Protein AF-A0A1G7F6A4-F1 (afdb_monomer_lite)

Structure (mmCIF, N/CA/C/O backbone):
data_AF-A0A1G7F6A4-F1
#
_entry.id   AF-A0A1G7F6A4-F1
#
loop_
_atom_site.group_PDB
_atom_site.id
_atom_site.type_symbol
_atom_site.label_atom_id
_atom_site.label_alt_id
_atom_site.label_comp_id
_atom_site.label_asym_id
_atom_site.label_entity_id
_atom_site.label_seq_id
_atom_site.pdbx_PDB_ins_code
_atom_site.Cartn_x
_atom_site.Cartn_y
_atom_site.Cartn_z
_atom_site.occupancy
_atom_site.B_iso_or_equiv
_atom_site.auth_seq_id
_atom_site.auth_comp_id
_atom_site.auth_asym_id
_atom_site.auth_atom_id
_atom_site.pdbx_PDB_model_num
ATOM 1 N N . MET A 1 1 ? 25.798 -11.617 8.219 1.00 37.84 1 MET A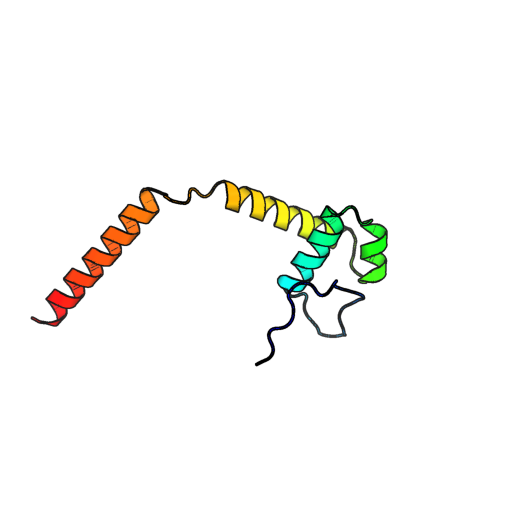 N 1
ATOM 2 C CA . MET A 1 1 ? 24.852 -10.503 7.992 1.00 37.84 1 MET A CA 1
ATOM 3 C C . MET A 1 1 ? 23.465 -11.109 7.832 1.00 37.84 1 MET A C 1
ATOM 5 O O . MET A 1 1 ? 23.175 -11.716 6.808 1.00 37.84 1 MET A O 1
ATOM 9 N N . THR A 1 2 ? 22.692 -11.126 8.913 1.00 36.94 2 THR A N 1
ATOM 10 C CA . THR A 1 2 ? 21.496 -11.962 9.083 1.00 36.94 2 THR A CA 1
ATOM 11 C C . THR A 1 2 ? 20.392 -11.522 8.124 1.00 36.94 2 THR A C 1
ATOM 13 O O . THR A 1 2 ? 19.944 -10.380 8.178 1.00 36.94 2 THR A O 1
ATOM 16 N N . LYS A 1 3 ? 19.965 -12.420 7.228 1.00 44.91 3 LYS A N 1
ATOM 17 C CA . LYS A 1 3 ? 18.778 -12.225 6.390 1.00 44.91 3 LYS A CA 1
ATOM 18 C C . LYS A 1 3 ? 17.564 -12.219 7.321 1.00 44.91 3 LYS A C 1
ATOM 20 O O . LYS A 1 3 ? 17.123 -13.282 7.744 1.00 44.91 3 LYS A O 1
ATOM 25 N N . GLN A 1 4 ? 17.083 -11.035 7.699 1.00 49.03 4 GLN A N 1
ATOM 26 C CA . GLN A 1 4 ? 15.815 -10.915 8.413 1.00 49.03 4 GLN A CA 1
ATOM 27 C C . GLN A 1 4 ? 14.717 -11.513 7.532 1.00 49.03 4 GLN A C 1
ATOM 29 O O . GLN A 1 4 ? 14.596 -11.196 6.346 1.00 49.03 4 GLN A O 1
ATOM 34 N N . ASN A 1 5 ? 13.999 -12.465 8.112 1.00 45.47 5 ASN A N 1
ATOM 35 C CA . ASN A 1 5 ? 12.963 -13.240 7.461 1.00 45.47 5 ASN A CA 1
ATOM 36 C C . ASN A 1 5 ? 11.837 -12.280 7.043 1.00 45.47 5 ASN A C 1
ATOM 38 O O . ASN A 1 5 ? 11.320 -11.538 7.871 1.00 45.47 5 ASN A O 1
ATOM 42 N N . GLN A 1 6 ? 11.465 -12.258 5.762 1.00 53.78 6 GLN A N 1
ATOM 43 C CA . GLN A 1 6 ? 10.521 -11.274 5.201 1.00 53.78 6 GLN A CA 1
ATOM 44 C C . GLN A 1 6 ? 9.051 -11.527 5.599 1.00 53.78 6 GLN A C 1
ATOM 46 O O . GLN A 1 6 ? 8.157 -10.869 5.073 1.00 53.78 6 GLN A O 1
ATOM 51 N N . ASN A 1 7 ? 8.814 -12.461 6.528 1.00 53.53 7 ASN A N 1
ATOM 52 C CA . ASN A 1 7 ? 7.499 -12.968 6.919 1.00 53.53 7 ASN A CA 1
ATOM 53 C C . ASN A 1 7 ? 7.203 -12.769 8.421 1.00 53.53 7 ASN A C 1
ATOM 55 O O . ASN A 1 7 ? 6.346 -13.462 8.965 1.00 53.53 7 ASN A O 1
ATOM 59 N N . GLU A 1 8 ? 7.911 -11.876 9.121 1.00 64.62 8 GLU A N 1
ATOM 60 C CA . GLU A 1 8 ? 7.493 -11.495 10.475 1.00 64.62 8 GLU A CA 1
ATOM 61 C C . GLU A 1 8 ? 6.187 -10.704 10.397 1.00 64.62 8 GLU A C 1
ATOM 63 O O . GLU A 1 8 ? 6.132 -9.600 9.850 1.00 64.62 8 GLU A O 1
ATOM 68 N N . THR A 1 9 ? 5.122 -11.289 10.945 1.00 72.50 9 THR A N 1
ATOM 69 C CA . THR A 1 9 ? 3.846 -10.609 11.142 1.00 72.50 9 THR A CA 1
ATOM 70 C C . THR A 1 9 ? 4.097 -9.367 11.982 1.00 72.50 9 THR A C 1
ATOM 72 O O . THR A 1 9 ? 4.547 -9.466 13.123 1.00 72.50 9 THR A O 1
ATOM 75 N N . VAL A 1 10 ? 3.838 -8.191 11.414 1.00 79.62 10 VAL A N 1
ATOM 76 C CA . VAL A 1 10 ? 4.009 -6.926 12.130 1.00 79.62 10 VAL A CA 1
ATOM 77 C C . VAL A 1 10 ? 3.016 -6.884 13.274 1.00 79.62 10 VAL A C 1
ATOM 79 O O . VAL A 1 10 ? 1.822 -6.769 13.018 1.00 79.62 10 VAL A O 1
ATOM 82 N N . THR A 1 11 ? 3.518 -6.931 14.503 1.00 83.56 11 THR A N 1
ATOM 83 C CA . THR A 1 11 ? 2.711 -6.847 15.720 1.00 83.56 11 THR A CA 1
ATOM 84 C C . THR A 1 11 ? 3.004 -5.573 16.493 1.00 83.56 11 THR A C 1
ATOM 86 O O . THR A 1 11 ? 4.167 -5.190 16.657 1.00 83.56 11 THR A O 1
ATOM 89 N N . GLY A 1 12 ? 1.949 -4.957 17.019 1.00 87.06 12 GLY A N 1
ATOM 90 C CA . GLY A 1 12 ? 2.052 -3.833 17.948 1.00 87.06 12 GLY A CA 1
ATOM 91 C C . GLY A 1 12 ? 2.526 -2.507 17.328 1.00 87.06 12 GLY A C 1
ATOM 92 O O . GLY A 1 12 ? 2.898 -2.438 16.145 1.00 87.06 12 GLY A O 1
ATOM 93 N N . PRO A 1 13 ? 2.520 -1.425 18.125 1.00 89.94 13 PRO A N 1
ATOM 94 C CA . PRO A 1 13 ? 2.906 -0.097 17.667 1.00 89.94 13 PRO A CA 1
A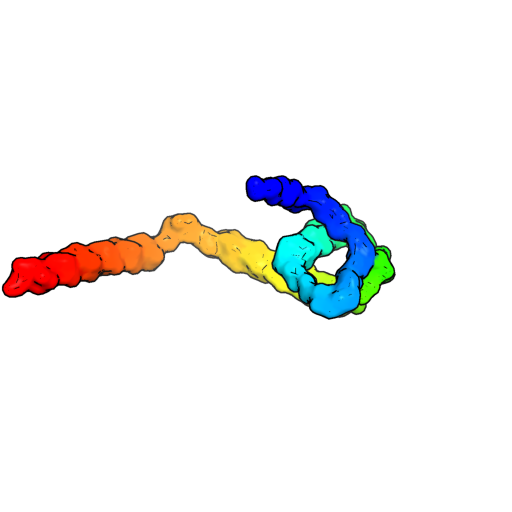TOM 95 C C . PRO A 1 13 ? 4.410 0.006 17.371 1.00 89.94 13 PRO A C 1
ATOM 97 O O . PRO A 1 13 ? 5.216 -0.876 17.682 1.00 89.94 13 PRO A O 1
ATOM 100 N N . LEU A 1 14 ? 4.802 1.102 16.724 1.00 89.00 14 LEU A N 1
ATOM 101 C CA . LEU A 1 14 ? 6.210 1.493 16.644 1.00 89.00 14 LEU A CA 1
ATOM 102 C C . LEU A 1 14 ? 6.696 2.000 18.004 1.00 89.00 14 LEU A C 1
ATOM 104 O O . LEU A 1 14 ? 5.927 2.609 18.746 1.00 89.00 14 LEU A O 1
ATOM 108 N N . ALA A 1 15 ? 7.984 1.806 18.295 1.00 87.50 15 ALA A N 1
ATOM 109 C CA . ALA A 1 15 ? 8.611 2.489 19.420 1.00 87.50 15 ALA A CA 1
ATOM 110 C C . ALA A 1 15 ? 8.689 4.003 19.153 1.00 87.50 15 ALA A C 1
ATOM 112 O O . ALA A 1 15 ? 8.697 4.445 17.997 1.00 87.50 15 ALA A O 1
ATOM 113 N N . GLU A 1 16 ? 8.773 4.797 20.220 1.00 85.81 16 GLU A N 1
ATOM 114 C CA . GLU A 1 16 ? 8.891 6.251 20.111 1.00 85.81 16 GLU A CA 1
ATOM 115 C C . GLU A 1 16 ? 10.064 6.658 19.203 1.00 85.81 16 GLU A C 1
ATOM 117 O O . GLU A 1 16 ? 11.151 6.082 19.243 1.00 85.81 16 GLU A O 1
ATOM 122 N N . GLY A 1 17 ? 9.819 7.631 18.322 1.00 87.38 17 GLY A N 1
ATOM 123 C CA . GLY A 1 17 ? 10.809 8.127 17.361 1.00 87.38 17 GLY A CA 1
ATOM 124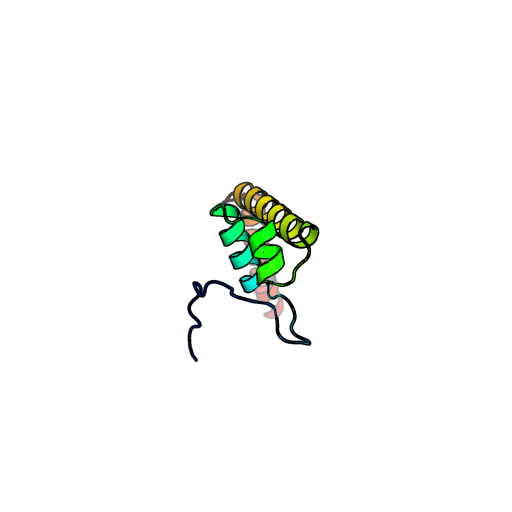 C C . GLY A 1 17 ? 11.047 7.238 16.131 1.00 87.38 17 GLY A C 1
ATOM 125 O O . GLY A 1 17 ? 11.744 7.665 15.206 1.00 87.38 17 GLY A O 1
ATOM 126 N N . GLN A 1 18 ? 10.462 6.037 16.049 1.00 90.38 18 GLN A N 1
ATOM 127 C CA . GLN A 1 18 ? 10.602 5.199 14.857 1.00 90.38 18 GLN A CA 1
ATOM 128 C C . GLN A 1 18 ? 9.672 5.634 13.719 1.00 90.38 18 GLN A C 1
ATOM 130 O O . GLN A 1 18 ? 8.536 6.066 13.913 1.00 90.38 18 GLN A O 1
ATOM 135 N N . ARG A 1 19 ? 10.152 5.467 12.482 1.00 91.62 19 ARG A N 1
ATOM 136 C CA . ARG A 1 19 ? 9.377 5.719 11.260 1.00 91.62 19 ARG A CA 1
ATOM 137 C C . ARG A 1 19 ? 8.846 4.409 10.687 1.00 91.62 19 ARG A C 1
ATOM 139 O O . ARG A 1 19 ? 9.537 3.393 10.675 1.00 91.62 19 ARG A O 1
ATOM 146 N N . TRP A 1 20 ? 7.647 4.460 10.113 1.00 93.31 20 TRP A N 1
ATOM 147 C CA . TRP A 1 20 ? 7.079 3.341 9.362 1.00 93.31 20 TRP A CA 1
ATOM 148 C C . TRP A 1 20 ? 7.891 3.053 8.095 1.00 93.31 20 TRP A C 1
ATOM 150 O O . TRP A 1 20 ? 7.841 3.828 7.134 1.00 93.31 20 TRP A O 1
ATOM 160 N N . SER A 1 21 ? 8.602 1.924 8.078 1.00 93.12 21 SER A N 1
ATOM 161 C CA . SER A 1 21 ? 9.320 1.444 6.895 1.00 93.12 21 SER A CA 1
ATOM 162 C C . SER A 1 21 ? 8.356 0.941 5.816 1.00 93.12 21 SER A C 1
ATOM 164 O O . SER A 1 21 ? 7.228 0.534 6.104 1.00 93.12 21 SER A O 1
ATOM 166 N N . ALA A 1 22 ? 8.802 0.938 4.557 1.00 93.44 22 ALA A N 1
ATOM 167 C CA . ALA A 1 22 ? 8.007 0.413 3.445 1.00 93.44 22 ALA A CA 1
ATOM 168 C C . ALA A 1 22 ? 7.647 -1.072 3.639 1.00 93.44 22 ALA A C 1
ATOM 170 O O . ALA A 1 22 ? 6.512 -1.461 3.382 1.00 93.44 22 ALA A O 1
ATOM 171 N N . ALA A 1 23 ? 8.581 -1.877 4.159 1.00 92.31 23 ALA A N 1
ATOM 172 C CA . ALA A 1 23 ? 8.348 -3.287 4.467 1.00 92.31 23 ALA A CA 1
ATOM 173 C C . ALA A 1 23 ? 7.256 -3.469 5.532 1.00 92.31 23 ALA A C 1
ATOM 175 O O . ALA A 1 23 ? 6.338 -4.263 5.342 1.00 92.31 23 ALA A O 1
ATOM 176 N N . ARG A 1 24 ? 7.294 -2.671 6.609 1.00 94.19 24 ARG A N 1
ATOM 177 C CA . ARG A 1 24 ? 6.290 -2.741 7.679 1.00 94.19 24 ARG A CA 1
ATOM 178 C C . ARG A 1 24 ? 4.903 -2.334 7.172 1.00 94.19 24 ARG A C 1
ATOM 180 O O . ARG A 1 24 ? 3.928 -3.016 7.456 1.00 94.19 24 ARG A O 1
ATOM 187 N N . LYS A 1 25 ? 4.814 -1.269 6.361 1.00 96.06 25 LYS A N 1
ATOM 188 C CA . LYS A 1 25 ? 3.553 -0.862 5.709 1.00 96.06 25 LYS A CA 1
ATOM 189 C C . LYS A 1 25 ? 3.011 -1.945 4.777 1.00 96.06 25 LYS A C 1
ATOM 191 O O . LYS A 1 25 ? 1.812 -2.193 4.782 1.00 96.06 25 LYS A O 1
ATOM 196 N N . ARG A 1 26 ? 3.886 -2.595 3.998 1.00 96.31 26 ARG A N 1
ATOM 197 C CA . ARG A 1 26 ? 3.510 -3.705 3.111 1.00 96.31 26 ARG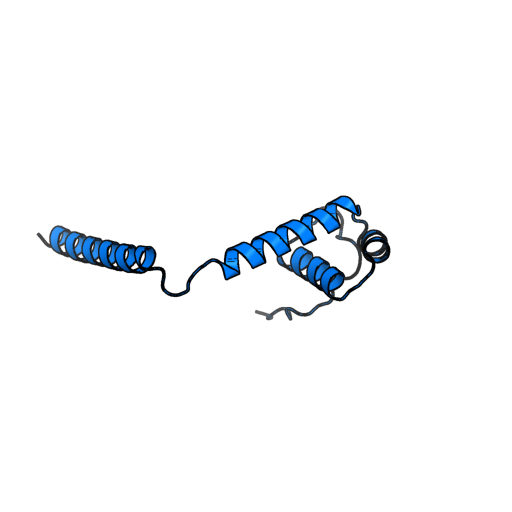 A CA 1
ATOM 198 C C . ARG A 1 26 ? 2.862 -4.840 3.898 1.00 96.31 26 ARG A C 1
ATOM 200 O O . ARG A 1 26 ? 1.810 -5.306 3.484 1.00 96.31 26 ARG A O 1
ATOM 207 N N . GLU A 1 27 ? 3.448 -5.250 5.019 1.00 96.44 27 GLU A N 1
ATOM 208 C CA . GLU A 1 27 ? 2.872 -6.328 5.830 1.00 96.44 27 GLU A CA 1
ATOM 209 C C . GLU A 1 27 ? 1.504 -5.946 6.409 1.00 96.44 27 GLU A C 1
ATOM 211 O O . GLU A 1 27 ? 0.569 -6.735 6.330 1.00 96.44 27 GLU A O 1
ATOM 216 N N . VAL A 1 28 ? 1.334 -4.708 6.887 1.00 96.94 28 VAL A N 1
ATOM 217 C CA . VAL A 1 28 ? 0.021 -4.208 7.343 1.00 96.94 28 VAL A CA 1
ATOM 218 C C . VAL A 1 28 ? -1.027 -4.268 6.227 1.00 96.94 28 VAL A C 1
ATOM 220 O O . VAL A 1 28 ? -2.152 -4.706 6.453 1.00 96.94 28 VAL A O 1
ATOM 223 N N . VAL A 1 29 ? -0.663 -3.880 5.002 1.00 97.38 29 VAL A N 1
ATOM 224 C CA . VAL A 1 29 ? -1.568 -3.999 3.851 1.00 97.38 29 VAL A CA 1
ATOM 225 C C . VAL A 1 29 ? -1.878 -5.463 3.534 1.00 97.38 29 VAL A C 1
ATOM 227 O O . VAL A 1 29 ? -3.027 -5.784 3.250 1.00 97.38 29 VAL A O 1
ATOM 230 N N . LEU A 1 30 ? -0.899 -6.368 3.611 1.00 97.25 30 LEU A N 1
ATOM 231 C CA . LEU A 1 30 ? -1.139 -7.797 3.390 1.00 97.25 30 LEU A CA 1
ATOM 232 C C . LEU A 1 30 ? -2.102 -8.385 4.430 1.00 97.25 30 LEU A C 1
ATOM 234 O O . LEU A 1 30 ? -2.936 -9.208 4.062 1.00 97.25 30 LEU A O 1
ATOM 238 N N . ARG A 1 31 ? -2.028 -7.946 5.691 1.00 96.12 31 ARG A N 1
ATOM 239 C CA . ARG A 1 31 ? -2.994 -8.302 6.744 1.00 96.12 31 ARG A CA 1
ATOM 240 C C . ARG A 1 31 ? -4.413 -7.830 6.399 1.00 96.12 31 ARG A C 1
ATOM 242 O O . ARG A 1 31 ? -5.347 -8.628 6.439 1.00 96.12 31 ARG A O 1
ATOM 249 N N . LEU A 1 32 ? -4.569 -6.582 5.944 1.00 96.69 32 LEU A N 1
ATOM 250 C CA . LEU A 1 32 ? -5.860 -6.060 5.460 1.00 96.69 32 LEU A CA 1
ATOM 251 C C . LEU A 1 32 ? -6.406 -6.869 4.272 1.00 96.69 32 LEU A C 1
ATOM 253 O O . LEU A 1 32 ? -7.582 -7.218 4.249 1.00 96.69 32 LEU A O 1
ATOM 257 N N . LEU A 1 33 ? -5.559 -7.205 3.294 1.00 95.81 33 LEU A N 1
ATOM 258 C CA . LEU A 1 33 ? -5.958 -7.998 2.123 1.00 95.81 33 LEU A CA 1
ATOM 259 C C . LEU A 1 33 ? -6.305 -9.456 2.473 1.00 95.81 33 LEU A C 1
ATOM 261 O O . LEU A 1 33 ? -7.079 -10.081 1.755 1.00 95.81 33 LEU A O 1
ATOM 265 N N . ARG A 1 34 ? -5.773 -9.991 3.581 1.00 96.06 34 ARG A N 1
ATOM 266 C CA . ARG A 1 34 ? -6.165 -11.295 4.149 1.00 96.06 34 ARG A CA 1
ATOM 267 C C . ARG A 1 34 ? -7.516 -11.258 4.878 1.00 96.06 34 ARG A C 1
ATOM 269 O O . ARG A 1 34 ? -7.982 -12.306 5.314 1.00 96.06 34 ARG A O 1
ATOM 276 N N . GLY A 1 35 ? -8.148 -10.088 4.992 1.00 96.88 35 GLY A N 1
ATOM 277 C CA . GLY A 1 35 ? -9.460 -9.916 5.616 1.00 96.88 35 GLY A CA 1
ATOM 278 C C . GLY A 1 35 ? -9.416 -9.570 7.104 1.00 96.88 35 GLY A C 1
ATOM 279 O O . GLY A 1 35 ? -10.451 -9.626 7.765 1.00 96.88 35 GLY A O 1
ATOM 280 N N . GLU A 1 36 ? -8.252 -9.208 7.653 1.00 97.06 36 GLU A N 1
ATOM 281 C CA . GLU A 1 36 ? -8.193 -8.689 9.020 1.00 97.06 36 GLU A CA 1
ATOM 282 C C . GLU A 1 36 ? -8.947 -7.354 9.135 1.00 97.06 36 GLU A C 1
ATOM 284 O O . GLU A 1 36 ? -8.884 -6.499 8.249 1.00 97.06 36 GLU A O 1
ATOM 289 N N . SER A 1 37 ? -9.663 -7.169 10.248 1.00 97.19 37 SER A N 1
ATOM 290 C CA . SER A 1 37 ? -10.449 -5.959 10.502 1.00 97.19 37 SER A CA 1
ATOM 291 C C . SER A 1 37 ? -9.554 -4.721 10.602 1.00 97.19 37 SER A C 1
ATOM 293 O O . SER A 1 37 ? -8.567 -4.705 11.344 1.00 97.19 37 SER A O 1
ATOM 295 N N . VAL A 1 38 ? -9.945 -3.646 9.909 1.00 97.19 38 VAL A N 1
ATOM 296 C CA . VAL A 1 38 ? -9.254 -2.352 9.987 1.00 97.19 38 VAL A CA 1
ATOM 297 C C . VAL A 1 38 ? -9.309 -1.758 11.398 1.00 97.19 38 VAL A C 1
ATOM 299 O O . VAL A 1 38 ? -8.321 -1.186 11.856 1.00 97.19 38 VAL A O 1
ATOM 302 N N . ASP A 1 39 ? -10.408 -1.961 12.131 1.00 97.50 39 ASP A N 1
ATOM 303 C CA . ASP A 1 39 ? -10.543 -1.552 13.532 1.00 97.50 39 ASP A CA 1
ATOM 304 C C . ASP A 1 39 ? -9.593 -2.327 14.448 1.00 97.50 39 ASP A C 1
ATOM 306 O O . ASP A 1 39 ? -8.975 -1.740 15.338 1.00 97.50 39 ASP A O 1
ATOM 310 N N . ALA A 1 40 ? -9.453 -3.639 14.229 1.00 96.56 40 ALA A N 1
ATOM 311 C CA . ALA A 1 40 ? -8.537 -4.469 15.007 1.00 96.56 40 ALA A CA 1
ATOM 312 C C . ALA A 1 40 ? -7.082 -4.029 14.790 1.00 96.56 40 ALA A C 1
ATOM 314 O O . ALA A 1 40 ? -6.358 -3.787 15.756 1.00 96.56 40 ALA A O 1
ATOM 315 N N . LEU A 1 41 ? -6.685 -3.827 13.531 1.00 96.62 41 LEU A N 1
ATOM 316 C CA . LEU A 1 41 ? -5.343 -3.361 13.174 1.00 96.62 41 LEU A CA 1
ATOM 317 C C . LEU A 1 41 ? -5.058 -1.942 13.666 1.00 96.62 41 LEU A C 1
ATOM 319 O O . LEU A 1 41 ? -3.950 -1.658 14.117 1.00 96.62 41 LEU A O 1
ATOM 323 N N . SER A 1 42 ? -6.050 -1.053 13.607 1.00 96.88 42 SER A N 1
ATOM 324 C CA . SER A 1 42 ? -5.934 0.312 14.125 1.00 96.88 42 SER A CA 1
ATOM 325 C C . SER A 1 42 ? -5.600 0.309 15.614 1.00 96.88 42 SER A C 1
ATOM 327 O O . SER A 1 42 ? -4.671 0.999 16.040 1.00 96.88 42 SER A O 1
ATOM 329 N N . ARG A 1 43 ? -6.307 -0.519 16.391 1.00 96.44 43 ARG A N 1
ATOM 330 C CA . ARG A 1 43 ? -6.098 -0.660 17.837 1.00 96.44 43 ARG A CA 1
ATOM 331 C C . ARG A 1 43 ? -4.774 -1.335 18.171 1.00 96.44 43 ARG A C 1
ATOM 333 O O . ARG A 1 43 ? -4.092 -0.891 19.084 1.00 96.44 43 ARG A O 1
ATOM 340 N N . GLU A 1 44 ? -4.407 -2.384 17.443 1.00 96.06 44 GLU A N 1
ATOM 341 C CA . GLU A 1 44 ? -3.165 -3.125 17.679 1.00 96.06 44 GLU A CA 1
ATOM 342 C C . GLU A 1 44 ? -1.920 -2.279 17.384 1.00 96.06 44 GLU A C 1
ATOM 344 O O . GLU A 1 44 ? -0.953 -2.294 18.144 1.00 96.06 44 GLU A O 1
ATOM 349 N N . LEU A 1 45 ? -1.931 -1.550 16.268 1.00 95.31 45 LEU A N 1
ATOM 350 C CA . LEU A 1 45 ? -0.767 -0.810 15.782 1.00 95.31 45 LEU A CA 1
ATOM 351 C C . LEU A 1 45 ? -0.739 0.646 16.268 1.00 95.31 45 LEU A C 1
ATOM 353 O O . LEU A 1 45 ? 0.225 1.360 15.982 1.00 95.31 45 LEU A O 1
ATOM 357 N N . SER A 1 46 ? -1.790 1.087 16.966 1.00 95.12 46 SER A N 1
ATOM 358 C CA . SER A 1 46 ? -2.032 2.482 17.354 1.00 95.12 46 SER A CA 1
ATOM 359 C C . SER A 1 46 ? -1.948 3.440 16.160 1.00 95.12 46 SER A C 1
ATOM 361 O O . SER A 1 46 ? -1.300 4.486 16.224 1.00 95.12 46 SER A O 1
ATOM 363 N N . ILE A 1 47 ? -2.577 3.060 15.044 1.00 95.31 47 ILE A N 1
ATOM 364 C CA . ILE A 1 47 ? -2.645 3.865 13.817 1.00 95.31 47 ILE A CA 1
ATOM 365 C C . ILE A 1 47 ? -4.092 4.224 13.526 1.00 95.31 47 ILE A C 1
ATOM 367 O O . ILE A 1 47 ? -4.988 3.399 13.670 1.00 95.31 47 ILE A O 1
ATOM 371 N N . GLU A 1 48 ? -4.327 5.435 13.045 1.00 96.88 48 GLU A N 1
ATOM 372 C CA . GLU A 1 48 ? -5.645 5.884 12.628 1.00 96.88 48 GLU A CA 1
ATOM 373 C C . GLU A 1 48 ? -6.149 5.100 11.405 1.00 96.88 48 GLU A C 1
ATOM 375 O O . GLU A 1 48 ? -5.417 4.887 10.436 1.00 96.88 48 GLU A O 1
ATOM 380 N N . ILE A 1 49 ? -7.433 4.732 11.413 1.00 97.56 49 ILE A N 1
ATOM 381 C CA . ILE A 1 49 ? -8.078 3.958 10.336 1.00 97.56 49 ILE A CA 1
ATOM 382 C C . ILE A 1 49 ? -7.840 4.594 8.960 1.00 97.56 49 ILE A C 1
ATOM 384 O O . ILE A 1 49 ? -7.437 3.904 8.026 1.00 97.56 49 ILE A O 1
ATOM 388 N N . TYR A 1 50 ? -7.987 5.920 8.837 1.00 97.69 50 TYR A N 1
ATOM 389 C CA . TYR A 1 50 ? -7.789 6.615 7.558 1.00 97.69 50 TYR A CA 1
ATOM 390 C C . TYR A 1 50 ? -6.378 6.405 6.981 1.00 97.69 50 TYR A C 1
ATOM 392 O O . TYR A 1 50 ? -6.197 6.376 5.766 1.00 97.69 50 TYR A O 1
ATOM 400 N N . ARG A 1 51 ? -5.357 6.251 7.834 1.00 97.31 51 ARG A N 1
ATOM 401 C CA . ARG A 1 51 ? -3.972 6.045 7.399 1.00 97.31 51 ARG A CA 1
ATOM 402 C C . ARG A 1 51 ? -3.749 4.611 6.921 1.00 97.31 51 ARG A C 1
ATOM 404 O O . ARG A 1 51 ? -3.002 4.413 5.962 1.00 97.31 51 ARG A O 1
ATOM 411 N N . LEU A 1 52 ? -4.396 3.635 7.560 1.00 97.56 52 LEU A N 1
ATOM 412 C CA . LEU A 1 52 ? -4.406 2.243 7.102 1.00 97.56 52 LEU A CA 1
ATOM 413 C C . LEU A 1 52 ? -5.057 2.131 5.719 1.00 97.56 52 LEU A C 1
ATOM 415 O O . LEU A 1 52 ? -4.485 1.524 4.812 1.00 97.56 52 LEU A O 1
ATOM 419 N N . GLU A 1 53 ? -6.197 2.794 5.543 1.00 97.31 53 GLU A N 1
ATOM 420 C CA . GLU A 1 53 ? -6.915 2.866 4.270 1.00 97.31 53 GLU A CA 1
ATOM 421 C C . GLU A 1 53 ? -6.064 3.517 3.168 1.00 97.31 53 GLU A C 1
ATOM 423 O O . GLU A 1 53 ? -5.881 2.932 2.100 1.00 97.31 53 GLU A O 1
ATOM 428 N N . GLN A 1 54 ? -5.400 4.642 3.460 1.00 98.06 54 GLN A N 1
ATOM 429 C CA . GLN A 1 54 ? -4.462 5.273 2.520 1.00 98.06 54 GLN A CA 1
ATOM 430 C C . GLN A 1 54 ? -3.317 4.344 2.092 1.00 98.06 54 GLN A C 1
ATOM 432 O O . GLN A 1 54 ? -2.861 4.395 0.947 1.00 98.06 54 GLN A O 1
ATOM 437 N N . TRP A 1 55 ? -2.795 3.508 2.995 1.00 97.81 55 TRP A N 1
ATOM 438 C CA . TRP A 1 55 ? -1.755 2.544 2.624 1.00 97.81 55 TRP A CA 1
ATOM 439 C C . TRP A 1 55 ? -2.304 1.432 1.738 1.00 97.81 55 TRP A C 1
ATOM 441 O O . TRP A 1 55 ? -1.617 1.045 0.789 1.00 97.81 55 TRP A O 1
ATOM 451 N N . ARG A 1 56 ? -3.528 0.961 2.005 1.00 97.44 56 ARG A N 1
ATOM 452 C CA . ARG A 1 56 ? -4.218 -0.020 1.160 1.00 97.44 56 ARG A CA 1
ATOM 453 C C . ARG A 1 56 ? -4.421 0.527 -0.250 1.00 97.44 56 ARG A C 1
ATOM 455 O O . ARG A 1 56 ? -3.998 -0.116 -1.207 1.00 97.44 56 ARG A O 1
ATOM 462 N N . GLU A 1 57 ? -4.977 1.728 -0.380 1.00 98.06 57 GLU A N 1
ATOM 463 C CA . GLU A 1 57 ? -5.192 2.392 -1.673 1.00 98.06 57 GLU A CA 1
ATOM 464 C C . GLU A 1 57 ? -3.884 2.577 -2.446 1.00 98.06 57 GLU A C 1
ATOM 466 O O . GLU A 1 57 ? -3.788 2.214 -3.618 1.00 98.06 57 GLU A O 1
ATOM 471 N N . LYS A 1 58 ? -2.836 3.075 -1.780 1.00 97.81 58 LYS A N 1
ATOM 472 C CA . LYS A 1 58 ? -1.535 3.296 -2.420 1.00 97.81 58 LYS A CA 1
ATOM 473 C C . LYS A 1 58 ? -0.886 1.992 -2.887 1.00 97.81 58 LYS A C 1
ATOM 475 O O . LYS A 1 58 ? -0.211 1.979 -3.916 1.00 97.81 58 LYS A O 1
ATOM 480 N N . ALA A 1 59 ? -1.070 0.906 -2.140 1.00 97.00 59 ALA A N 1
ATOM 481 C CA . ALA A 1 59 ? -0.581 -0.408 -2.531 1.00 97.00 59 ALA A CA 1
ATOM 482 C C . ALA A 1 59 ? -1.353 -0.973 -3.731 1.00 97.00 59 ALA A C 1
ATOM 484 O O . ALA A 1 59 ? -0.715 -1.459 -4.662 1.00 97.00 59 ALA A O 1
ATOM 485 N N . LEU A 1 60 ? -2.686 -0.860 -3.746 1.00 97.19 60 LEU A N 1
ATOM 486 C CA . LEU A 1 60 ? -3.519 -1.285 -4.879 1.00 97.19 60 LEU A CA 1
ATOM 487 C C . LEU A 1 60 ? -3.182 -0.498 -6.150 1.00 97.19 60 LEU A C 1
ATOM 489 O O . LEU A 1 60 ? -2.926 -1.103 -7.185 1.00 97.19 60 LEU A O 1
ATOM 493 N N . ALA A 1 61 ? -3.043 0.826 -6.050 1.00 96.69 61 ALA A N 1
ATOM 494 C CA . ALA A 1 61 ? -2.599 1.657 -7.168 1.00 96.69 61 ALA A CA 1
ATOM 495 C C . ALA A 1 61 ? -1.207 1.247 -7.683 1.00 96.69 61 ALA A C 1
ATOM 497 O O . ALA A 1 61 ? -0.959 1.232 -8.887 1.00 96.69 61 ALA A O 1
ATOM 498 N N . GLY A 1 62 ? -0.291 0.881 -6.778 1.00 94.56 62 GLY A N 1
ATOM 499 C CA . GLY A 1 62 ? 1.024 0.358 -7.148 1.00 94.56 62 GLY A CA 1
ATOM 500 C C . GLY A 1 62 ? 0.956 -0.994 -7.864 1.00 94.56 62 GLY A C 1
ATOM 501 O O . GLY A 1 62 ? 1.717 -1.216 -8.805 1.00 94.56 62 GLY A O 1
ATOM 502 N N . ILE A 1 63 ? 0.040 -1.878 -7.451 1.00 94.44 63 ILE A N 1
ATOM 503 C CA . ILE A 1 63 ? -0.218 -3.156 -8.127 1.00 94.44 63 ILE A CA 1
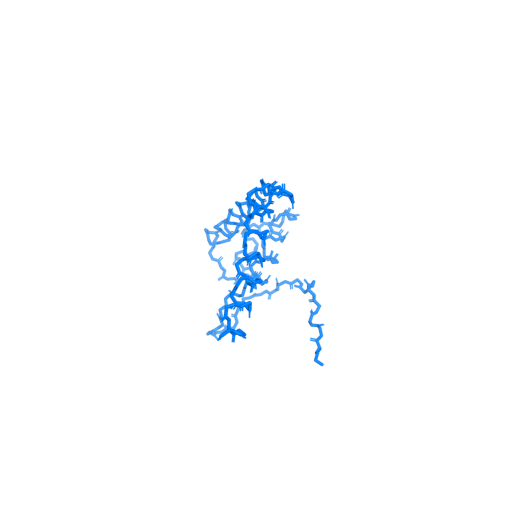ATOM 504 C C . ILE A 1 63 ? -0.750 -2.889 -9.536 1.00 94.44 63 ILE A C 1
ATOM 506 O O . ILE A 1 63 ? -0.149 -3.374 -10.493 1.00 94.44 63 ILE A O 1
ATOM 510 N N . ASP A 1 64 ? -1.786 -2.063 -9.679 1.00 94.62 64 ASP A N 1
ATOM 511 C CA . ASP A 1 64 ? -2.364 -1.707 -10.980 1.00 94.62 64 ASP A CA 1
ATOM 512 C C . ASP A 1 64 ? -1.315 -1.133 -11.936 1.00 94.62 64 ASP A C 1
ATOM 514 O O . ASP A 1 64 ? -1.218 -1.547 -13.092 1.00 94.62 64 ASP A O 1
ATOM 518 N N . GLU A 1 65 ? -0.486 -0.210 -11.449 1.00 92.06 65 GLU A N 1
ATOM 519 C CA . GLU A 1 65 ? 0.599 0.372 -12.237 1.00 92.06 65 GLU A CA 1
ATOM 520 C C . GLU A 1 65 ? 1.638 -0.682 -12.637 1.00 92.06 65 GLU A C 1
ATOM 522 O O . GLU A 1 65 ? 2.094 -0.717 -13.780 1.00 92.06 65 GLU A O 1
ATOM 527 N N . SER A 1 66 ? 1.993 -1.584 -11.719 1.00 88.69 66 SER A N 1
ATOM 528 C CA . SER A 1 66 ? 2.952 -2.654 -12.003 1.00 88.69 66 SER A CA 1
ATOM 529 C C . SER A 1 66 ? 2.438 -3.649 -13.046 1.00 88.69 66 SER A C 1
ATOM 531 O O . SER A 1 66 ? 3.223 -4.118 -13.866 1.00 88.69 66 SER A O 1
ATOM 533 N N . LEU A 1 67 ? 1.130 -3.921 -13.057 1.00 88.50 67 LEU A N 1
ATOM 534 C CA . LEU A 1 67 ? 0.492 -4.836 -14.003 1.00 88.50 67 LEU A CA 1
ATOM 535 C C . LEU A 1 67 ? 0.317 -4.212 -15.394 1.00 88.50 67 LEU A C 1
ATOM 537 O O . LEU A 1 67 ? 0.303 -4.935 -16.389 1.00 88.50 67 LEU A O 1
ATOM 541 N N . LYS A 1 68 ? 0.222 -2.878 -15.491 1.00 86.31 68 LYS A N 1
ATOM 542 C CA . LYS A 1 68 ? 0.188 -2.163 -16.780 1.00 86.31 68 LYS A CA 1
ATOM 543 C C . LYS A 1 68 ? 1.532 -2.181 -17.507 1.00 86.31 68 LYS A C 1
ATOM 545 O O . LYS A 1 68 ? 1.560 -2.092 -18.737 1.00 86.31 68 LYS A O 1
ATOM 550 N N . LYS A 1 69 ? 2.647 -2.283 -16.776 1.00 78.69 69 LYS A N 1
ATOM 551 C CA . LYS A 1 69 ? 3.989 -2.317 -17.368 1.00 78.69 69 LYS A CA 1
ATOM 552 C C . LYS A 1 69 ? 4.180 -3.607 -18.162 1.00 78.69 69 LYS A C 1
ATOM 554 O O . LYS A 1 69 ? 4.215 -4.701 -17.605 1.00 78.69 69 LYS A O 1
ATOM 559 N N . ARG A 1 70 ? 4.345 -3.482 -19.480 1.00 74.31 70 ARG A N 1
ATOM 560 C CA . ARG A 1 70 ? 4.727 -4.613 -20.333 1.00 74.31 70 ARG A CA 1
ATOM 561 C C . ARG A 1 70 ? 6.216 -4.895 -20.159 1.00 74.31 70 ARG A C 1
ATOM 563 O O . ARG A 1 70 ? 7.033 -3.987 -20.240 1.00 74.31 70 ARG A O 1
ATOM 570 N N . GLN A 1 71 ? 6.561 -6.166 -19.961 1.00 64.75 71 GLN A N 1
ATOM 571 C CA . GLN A 1 71 ? 7.941 -6.625 -19.748 1.00 64.75 71 GLN A CA 1
ATOM 572 C C . GLN A 1 71 ? 8.875 -6.323 -20.940 1.00 64.75 71 GLN A C 1
ATOM 574 O O . GLN A 1 71 ? 10.078 -6.205 -20.751 1.00 64.75 71 GLN A O 1
ATOM 579 N N . ASN A 1 72 ? 8.311 -6.136 -22.137 1.00 63.75 72 ASN A N 1
ATOM 580 C CA . ASN A 1 72 ? 9.017 -5.791 -23.370 1.00 63.75 72 ASN A CA 1
ATOM 581 C C . ASN A 1 72 ? 8.448 -4.492 -23.950 1.00 63.75 72 ASN A C 1
ATOM 583 O O . ASN A 1 72 ? 7.847 -4.509 -25.022 1.00 63.75 72 ASN A O 1
ATOM 587 N N . ASP A 1 73 ? 8.543 -3.386 -23.210 1.00 72.38 73 ASP A N 1
ATOM 588 C CA . ASP A 1 73 ? 8.207 -2.077 -23.770 1.00 72.38 73 ASP A CA 1
ATOM 589 C C . ASP A 1 73 ? 9.172 -1.776 -24.938 1.00 72.38 73 ASP A C 1
ATOM 591 O O . ASP A 1 73 ? 10.389 -1.682 -24.710 1.00 72.38 73 ASP A O 1
ATOM 595 N N . PRO A 1 74 ? 8.677 -1.665 -26.189 1.00 75.44 74 PRO A N 1
ATOM 596 C CA . PRO A 1 74 ? 9.522 -1.362 -27.340 1.00 75.44 74 PRO A CA 1
ATOM 597 C C . PRO A 1 74 ? 10.309 -0.065 -27.136 1.00 75.44 74 PRO A C 1
ATOM 599 O O . PRO A 1 74 ? 11.485 -0.011 -27.484 1.00 75.44 74 PRO A O 1
ATOM 602 N N . VAL A 1 75 ? 9.716 0.925 -26.457 1.00 81.38 75 VAL A N 1
ATOM 603 C CA . VAL A 1 75 ? 10.360 2.215 -26.171 1.00 81.38 75 VAL A CA 1
ATOM 604 C C . VAL A 1 75 ? 11.557 2.039 -25.238 1.00 81.38 75 VAL A C 1
ATOM 606 O O . VAL A 1 75 ? 12.622 2.605 -25.472 1.00 81.38 75 VAL A O 1
ATOM 609 N N . GLN A 1 76 ? 11.425 1.214 -24.196 1.00 81.00 76 GLN A N 1
ATOM 610 C CA . GLN A 1 76 ? 12.534 0.935 -23.279 1.00 81.00 76 GLN A CA 1
ATOM 611 C C . GLN A 1 76 ? 13.653 0.143 -23.969 1.00 81.00 76 GLN A C 1
ATOM 613 O O . GLN A 1 76 ? 14.832 0.331 -23.662 1.00 81.00 76 GLN A O 1
ATOM 618 N N . THR A 1 77 ? 13.291 -0.734 -24.905 1.00 82.56 77 THR A N 1
ATOM 619 C CA . THR A 1 77 ? 14.247 -1.514 -25.704 1.00 82.56 77 THR A CA 1
ATOM 620 C C . THR A 1 77 ? 15.052 -0.602 -26.629 1.00 82.56 77 THR A C 1
ATOM 622 O O . THR A 1 77 ? 16.284 -0.651 -26.613 1.00 82.56 77 THR A O 1
ATOM 625 N N . GLU A 1 78 ? 14.372 0.277 -27.367 1.00 85.56 78 GLU A N 1
ATOM 626 C CA . GLU A 1 78 ? 14.999 1.282 -28.232 1.00 85.56 78 GLU A CA 1
ATOM 627 C C . GLU A 1 78 ? 15.876 2.252 -27.430 1.00 85.56 78 GLU A C 1
ATOM 629 O O . GLU A 1 78 ? 17.007 2.535 -27.827 1.00 85.56 78 GLU A O 1
ATOM 634 N N . LEU A 1 79 ? 15.413 2.692 -26.254 1.00 88.69 79 LEU A N 1
ATOM 635 C CA . LEU A 1 79 ? 16.188 3.546 -25.354 1.00 88.69 79 LEU A CA 1
ATOM 636 C C . LEU A 1 79 ? 17.482 2.863 -24.890 1.00 88.69 79 LEU A C 1
ATOM 638 O O . LEU A 1 79 ? 18.553 3.465 -24.952 1.00 88.69 79 LEU A O 1
ATOM 642 N N . ASN A 1 80 ? 17.410 1.597 -24.470 1.00 88.44 80 ASN A N 1
ATOM 643 C CA . ASN A 1 80 ? 18.593 0.838 -24.057 1.00 88.44 80 ASN A CA 1
ATOM 644 C C . ASN A 1 80 ? 19.586 0.666 -25.218 1.00 88.44 80 ASN A C 1
ATOM 646 O O . ASN A 1 80 ? 20.799 0.776 -25.019 1.00 88.44 80 ASN A O 1
ATOM 650 N N . GLN A 1 81 ? 19.086 0.423 -26.433 1.00 91.88 81 GLN A N 1
ATOM 651 C CA . GLN A 1 81 ? 19.917 0.317 -27.631 1.00 91.88 81 GLN A CA 1
ATOM 652 C C . GLN A 1 81 ? 20.595 1.652 -27.967 1.00 91.88 81 GLN A C 1
ATOM 654 O O . GLN A 1 81 ? 21.796 1.674 -28.245 1.00 91.88 81 GLN A O 1
ATOM 659 N N . ALA A 1 82 ? 19.860 2.763 -27.882 1.00 94.12 82 ALA A N 1
ATOM 660 C CA . ALA A 1 82 ? 20.399 4.102 -28.091 1.00 94.12 82 ALA A CA 1
ATOM 661 C C . ALA A 1 82 ? 21.475 4.450 -27.049 1.00 94.12 82 ALA A C 1
AT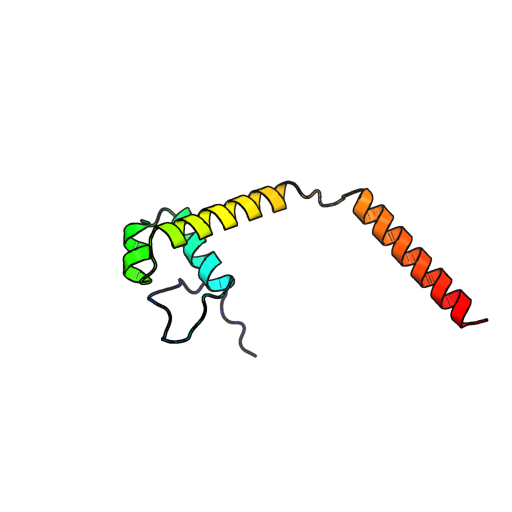OM 663 O O . ALA A 1 82 ? 22.562 4.890 -27.417 1.00 94.12 82 ALA A O 1
ATOM 664 N N . MET A 1 83 ? 21.222 4.186 -25.762 1.00 94.25 83 MET A N 1
ATOM 665 C CA . MET A 1 83 ? 22.194 4.414 -24.684 1.00 94.25 83 MET A CA 1
ATOM 666 C C . MET A 1 83 ? 23.472 3.594 -24.876 1.00 94.25 83 MET A C 1
ATOM 668 O O . MET A 1 83 ? 24.570 4.115 -24.685 1.00 94.25 83 MET A O 1
ATOM 672 N N . ARG A 1 84 ? 23.347 2.330 -25.305 1.00 94.69 84 ARG A N 1
ATOM 673 C CA . ARG A 1 84 ? 24.503 1.492 -25.645 1.00 94.69 84 ARG A CA 1
ATOM 674 C C . ARG A 1 84 ? 25.310 2.097 -26.792 1.00 94.69 84 ARG A C 1
ATOM 676 O O . ARG A 1 84 ? 26.530 2.180 -26.690 1.00 94.69 84 ARG A O 1
ATOM 683 N N . ARG A 1 85 ? 24.634 2.554 -27.850 1.00 94.50 85 ARG A N 1
ATOM 684 C CA . ARG A 1 85 ? 25.300 3.153 -29.010 1.00 94.50 85 ARG A CA 1
ATOM 685 C C . ARG A 1 85 ? 26.015 4.456 -28.662 1.00 94.50 85 ARG A C 1
ATOM 687 O O . ARG A 1 85 ? 27.108 4.692 -29.162 1.00 94.50 85 ARG A O 1
ATOM 694 N N . ILE A 1 86 ? 25.424 5.273 -27.791 1.00 96.12 86 ILE A N 1
ATOM 695 C CA . ILE A 1 86 ? 26.066 6.482 -27.261 1.00 96.12 86 ILE A CA 1
ATOM 696 C C . ILE A 1 86 ? 27.336 6.106 -26.497 1.00 96.12 86 ILE A C 1
ATOM 698 O O . ILE A 1 86 ? 28.380 6.676 -26.778 1.00 96.12 86 ILE A O 1
ATOM 702 N N . GLY A 1 87 ? 27.274 5.117 -25.600 1.00 93.62 87 GLY A N 1
ATOM 703 C CA . GLY A 1 87 ? 28.453 4.657 -24.862 1.00 93.62 87 GLY A CA 1
ATOM 704 C C . GLY A 1 87 ? 29.584 4.173 -25.775 1.00 93.62 87 GLY A C 1
ATOM 705 O O . GLY A 1 87 ? 30.731 4.551 -25.566 1.00 93.62 87 GLY A O 1
ATOM 706 N N . GLU A 1 88 ? 29.265 3.393 -26.813 1.00 93.81 88 GLU A N 1
ATOM 707 C CA . GLU A 1 88 ? 30.233 2.965 -27.839 1.00 93.81 88 GLU A CA 1
ATOM 708 C C . GLU A 1 88 ? 30.906 4.166 -28.520 1.00 93.81 88 GLU A C 1
ATOM 710 O O . GLU A 1 88 ? 32.131 4.248 -28.549 1.00 93.81 88 GLU A O 1
ATOM 715 N N . LEU A 1 89 ? 30.113 5.131 -28.994 1.00 93.44 89 LEU A N 1
ATOM 716 C CA . LEU A 1 89 ? 30.626 6.327 -29.665 1.00 93.44 89 LEU A CA 1
ATOM 717 C C . LEU A 1 89 ? 31.444 7.226 -28.730 1.00 93.44 89 LEU A C 1
ATOM 719 O O . LEU A 1 89 ? 32.431 7.814 -29.162 1.00 93.44 89 LEU A O 1
ATOM 723 N N . THR A 1 90 ? 31.055 7.343 -27.459 1.00 91.81 90 THR A N 1
ATOM 724 C CA . THR A 1 90 ? 31.818 8.100 -26.459 1.00 91.81 90 THR A CA 1
ATOM 725 C C . THR A 1 90 ? 33.176 7.451 -26.210 1.00 91.81 90 THR A C 1
ATOM 727 O O . THR A 1 90 ? 34.181 8.152 -26.235 1.00 91.81 90 THR A O 1
ATOM 730 N N . MET A 1 91 ? 33.227 6.123 -26.059 1.00 92.00 91 MET A N 1
ATOM 731 C CA . MET A 1 91 ? 34.496 5.401 -25.904 1.00 92.00 91 MET A CA 1
ATOM 732 C C . MET A 1 91 ? 35.396 5.538 -27.140 1.00 92.00 91 MET A C 1
ATOM 734 O O . MET A 1 91 ? 36.599 5.716 -26.992 1.00 92.00 91 MET A O 1
ATOM 738 N N . GLU A 1 92 ? 34.835 5.476 -28.353 1.00 87.06 92 GLU A N 1
ATOM 739 C CA . GLU A 1 92 ? 35.594 5.702 -29.593 1.00 87.06 92 GLU A CA 1
ATOM 740 C C . GLU A 1 92 ? 36.161 7.127 -29.672 1.00 87.06 92 GLU A C 1
ATOM 742 O O . GLU A 1 92 ? 37.292 7.311 -30.117 1.00 87.06 92 GLU A O 1
ATOM 747 N N . ASN A 1 93 ? 35.399 8.130 -29.227 1.00 83.88 93 ASN A N 1
ATOM 748 C CA . ASN A 1 93 ? 35.832 9.527 -29.240 1.00 83.88 93 ASN A CA 1
ATOM 749 C C . ASN A 1 93 ? 36.959 9.802 -28.231 1.00 83.88 93 ASN A C 1
ATOM 751 O O . ASN A 1 93 ? 37.866 10.561 -28.537 1.00 83.88 93 ASN A O 1
ATOM 755 N N . GLU A 1 94 ? 36.931 9.161 -27.060 1.00 80.19 94 GLU A N 1
ATOM 756 C CA . GLU A 1 94 ? 37.965 9.312 -26.023 1.00 80.19 94 GLU A CA 1
ATOM 757 C C . GLU A 1 94 ? 39.315 8.657 -26.381 1.00 80.19 94 GLU A C 1
ATOM 759 O O . GLU A 1 94 ? 40.310 8.881 -25.692 1.00 80.19 94 GLU A O 1
ATOM 764 N N . LEU A 1 95 ? 39.364 7.844 -27.441 1.00 70.88 95 LEU A N 1
ATOM 765 C CA . LEU A 1 95 ? 40.579 7.180 -27.931 1.00 70.88 95 LEU A CA 1
ATOM 766 C C . LEU A 1 95 ? 41.256 7.916 -29.106 1.00 70.88 95 LEU A C 1
ATOM 768 O O . LEU A 1 95 ? 42.264 7.419 -29.619 1.00 70.88 95 LEU A O 1
ATOM 772 N N . LEU A 1 96 ? 40.718 9.065 -29.532 1.00 59.59 96 LEU A N 1
ATOM 773 C CA . LEU A 1 96 ? 41.236 9.933 -30.602 1.00 59.59 96 LEU A CA 1
ATOM 774 C C . LEU A 1 96 ? 41.808 11.238 -30.035 1.00 59.59 96 LEU A C 1
ATOM 776 O O . LEU A 1 96 ? 42.823 11.705 -30.600 1.00 59.59 96 LEU A O 1
#

Foldseek 3Di:
DDDDDLPPQDWAEDDPPDDDDPSNLVNLLVCVVVPDDLVVSCVGHVHDSVVNVVSNVVVVVVVVVVVPDDPCDVVVVVVVVVVVVVVVVVVVVVVD

Organism: NCBI:txid57664

Radius of gyration: 21.77 Å; chains: 1; bounding box: 52×23×51 Å

InterPro domains:
  IPR010921 Trp repressor/replication initiator [SSF48295] (15-73)
  IPR036388 Winged helix-like DNA-binding domain superfamily [G3DSA:1.10.10.10] (5-77)

Secondary structure (DSSP, 8-state):
-----TT----SPPPTT----HHHHHHHHHHHHTT--HHHHHHHHT--HHHHHHHHHHHHHHHHHHHHS-TT-HHHHHHHHHHHHHHHHHHHHTT-

Sequence (96 aa):
MTKQNQNETVTGPLAEGQRWSAARKREVVLRLLRGESVDALSRELSIEIYRLEQWREKALAGIDESLKKRQNDPVQTELNQAMRRIGELTMENELL

pLDDT: mean 87.17, std 14.51, range [36.94, 98.06]